Protein AF-A0A2D8FL58-F1 (afdb_monomer_lite)

pLDDT: mean 89.0, std 12.38, range [62.91, 98.69]

Secondary structure (DSSP, 8-state):
-HHHHHHHTS--EEEEE-SSEEEEEETTTEEEEEEE-----

Radius of gyration: 14.12 Å; chains: 1; bounding box: 26×28×37 Å

Foldseek 3Di:
DVVVVVVVPDFDWDWDQDQFWIWIQTVPPGTPDTGGNDDDD

Structure (mmCIF, N/CA/C/O backbone):
data_AF-A0A2D8FL58-F1
#
_entry.id   AF-A0A2D8FL58-F1
#
loop_
_atom_site.group_PDB
_atom_site.id
_atom_site.type_symbol
_atom_site.label_atom_id
_atom_site.label_alt_id
_atom_site.label_comp_id
_atom_site.label_asym_id
_atom_site.label_entity_id
_atom_site.label_seq_id
_atom_site.pdbx_PDB_ins_code
_atom_site.Cartn_x
_atom_site.Cartn_y
_atom_site.Cartn_z
_atom_site.occupancy
_atom_site.B_iso_or_equiv
_atom_site.auth_seq_id
_atom_site.auth_comp_id
_atom_site.auth_asym_id
_atom_site.auth_atom_id
_atom_site.pdbx_PDB_model_num
ATOM 1 N N . MET A 1 1 ? -16.396 23.995 15.843 1.00 62.91 1 MET A N 1
ATOM 2 C CA . MET A 1 1 ? -17.522 23.033 15.822 1.00 62.91 1 MET A CA 1
ATOM 3 C C . MET A 1 1 ? -17.568 22.206 14.529 1.00 62.91 1 MET A C 1
ATOM 5 O O . MET A 1 1 ? -17.491 20.991 14.616 1.00 62.91 1 MET A O 1
ATOM 9 N N . PHE A 1 2 ? -17.547 22.821 13.338 1.00 71.06 2 PHE A N 1
ATOM 10 C CA . PHE A 1 2 ? -17.624 22.119 12.037 1.00 71.06 2 PHE A CA 1
ATOM 11 C C . PHE A 1 2 ? -16.479 21.140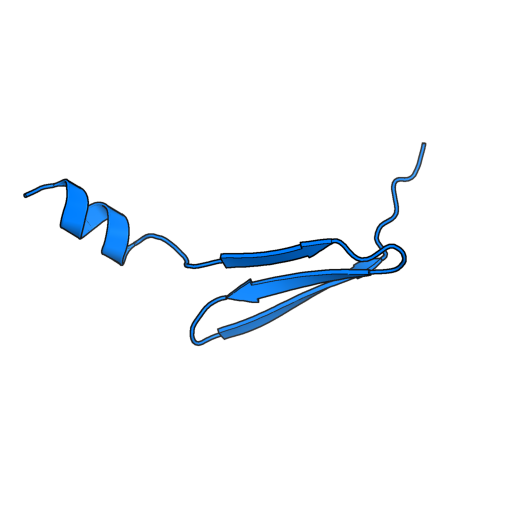 11.695 1.00 71.06 2 PHE A C 1
ATOM 13 O O . PHE A 1 2 ? -16.704 20.162 10.986 1.00 71.06 2 PHE A O 1
ATOM 20 N N . LYS A 1 3 ? -15.259 21.346 12.214 1.00 67.25 3 LYS A N 1
ATOM 21 C CA . LYS A 1 3 ? -14.114 20.453 11.936 1.00 67.25 3 LYS A CA 1
ATOM 22 C C . LYS A 1 3 ? -14.307 19.019 12.463 1.00 67.25 3 LYS A C 1
ATOM 24 O O . LYS A 1 3 ? -13.852 18.084 11.818 1.00 67.25 3 LYS A O 1
ATOM 29 N N . LYS A 1 4 ? -15.015 18.836 13.588 1.00 67.12 4 LYS A N 1
ATOM 30 C CA . LYS A 1 4 ? -15.268 17.504 14.174 1.00 67.12 4 LYS A CA 1
ATOM 31 C C . LYS A 1 4 ? -16.222 16.660 13.326 1.00 67.12 4 LYS A C 1
ATOM 33 O O . LYS A 1 4 ? -16.021 15.461 13.210 1.00 67.12 4 LYS A O 1
ATOM 38 N N . ILE A 1 5 ? -17.212 17.297 12.699 1.00 74.00 5 ILE A N 1
ATOM 39 C CA . ILE A 1 5 ? -18.171 16.612 11.825 1.00 74.00 5 ILE A CA 1
ATOM 40 C C . ILE A 1 5 ? -17.458 16.105 10.564 1.00 74.00 5 ILE A C 1
ATOM 42 O O . ILE A 1 5 ? -17.643 14.957 10.187 1.00 74.00 5 ILE A O 1
ATOM 46 N N . ARG A 1 6 ? -16.559 16.903 9.963 1.00 69.94 6 ARG A N 1
ATOM 47 C CA . ARG A 1 6 ? -15.762 16.454 8.803 1.00 69.94 6 ARG A CA 1
ATOM 48 C C . ARG A 1 6 ? -14.851 15.262 9.109 1.00 69.94 6 ARG A C 1
ATOM 50 O O . ARG A 1 6 ? -14.706 14.409 8.248 1.00 69.94 6 ARG A O 1
ATOM 57 N N . GLY A 1 7 ? -14.259 15.199 10.303 1.00 67.12 7 GLY A N 1
ATOM 58 C CA . GLY A 1 7 ? -13.412 14.068 10.702 1.00 67.12 7 GLY A CA 1
ATOM 59 C C . GLY A 1 7 ? -14.183 12.753 10.845 1.00 67.12 7 GLY A C 1
ATOM 60 O O . GLY A 1 7 ? -13.646 11.703 10.533 1.00 67.12 7 GLY A O 1
ATOM 61 N N . MET A 1 8 ? -15.457 12.809 11.240 1.00 67.00 8 MET A N 1
ATOM 62 C CA . MET A 1 8 ? -16.302 11.619 11.415 1.00 67.00 8 MET A CA 1
ATOM 63 C C . MET A 1 8 ? -16.722 10.971 10.082 1.00 67.00 8 MET A C 1
ATOM 65 O O . MET A 1 8 ? -16.998 9.779 10.043 1.00 67.00 8 MET A O 1
ATOM 69 N N . PHE A 1 9 ? -16.742 11.748 8.992 1.00 69.75 9 PHE A N 1
ATOM 70 C CA . PHE A 1 9 ? -16.989 11.263 7.625 1.00 69.75 9 PHE A CA 1
ATOM 71 C C . PHE A 1 9 ? -15.698 11.074 6.811 1.00 69.75 9 PHE A C 1
ATOM 73 O O . PHE A 1 9 ? -15.757 10.763 5.623 1.00 69.75 9 PHE A O 1
ATOM 80 N N . SER A 1 10 ? -14.533 11.290 7.427 1.00 70.56 10 SER A N 1
ATOM 81 C CA . SER A 1 10 ? -13.239 11.009 6.813 1.00 70.56 10 SER A CA 1
ATOM 82 C C . SER A 1 10 ? -12.980 9.509 6.891 1.00 70.56 10 SER A C 1
ATOM 84 O O . SER A 1 10 ? -12.988 8.936 7.976 1.00 70.56 10 SER A O 1
ATOM 86 N N . SER A 1 11 ? -12.748 8.858 5.754 1.00 75.31 11 SER A N 1
ATOM 87 C CA . SER A 1 11 ? -12.222 7.495 5.745 1.00 75.31 11 SER A CA 1
ATOM 88 C C . SER A 1 11 ? -10.741 7.538 6.098 1.00 75.31 11 SER A C 1
ATOM 90 O O . SER A 1 11 ? -9.927 7.999 5.298 1.00 75.31 11 SER A O 1
ATOM 92 N N . ASP A 1 12 ? -10.404 7.066 7.296 1.00 86.50 12 ASP A N 1
ATOM 93 C CA . ASP A 1 12 ? -9.018 6.864 7.703 1.00 86.50 12 ASP A CA 1
ATOM 94 C C . ASP A 1 12 ? -8.382 5.785 6.821 1.00 86.50 12 ASP A C 1
ATOM 96 O O . ASP A 1 12 ? -8.785 4.618 6.849 1.00 86.50 12 ASP A O 1
ATOM 100 N N . LEU A 1 13 ? -7.403 6.214 6.025 1.00 93.44 13 LEU A N 1
ATOM 101 C CA . LEU A 1 13 ? -6.702 5.419 5.026 1.00 93.44 13 LEU A CA 1
ATOM 102 C C . LEU A 1 13 ? -5.226 5.300 5.397 1.00 93.44 13 LEU A C 1
ATOM 104 O O . LEU A 1 13 ? -4.593 6.273 5.805 1.00 93.44 13 LEU A O 1
ATOM 108 N N . SER A 1 14 ? -4.667 4.111 5.213 1.00 95.56 14 SER A N 1
ATOM 109 C CA . SER A 1 14 ? -3.223 3.875 5.190 1.00 95.56 14 SER A CA 1
ATOM 110 C C . SER A 1 14 ? -2.862 3.265 3.844 1.00 95.56 14 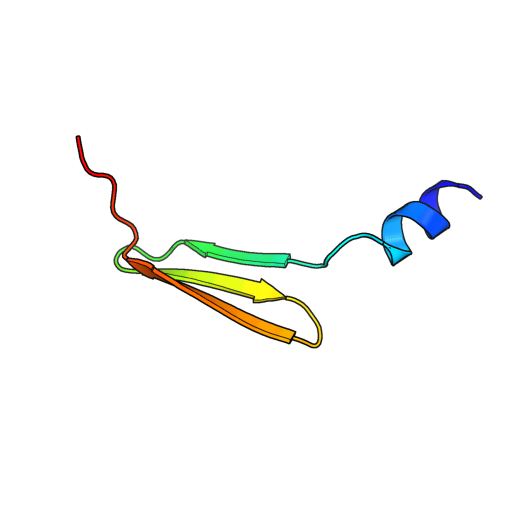SER A C 1
ATOM 112 O O . SER A 1 14 ? -3.567 2.376 3.370 1.00 95.56 14 SER A O 1
ATOM 114 N N . ILE A 1 15 ? -1.802 3.773 3.218 1.00 97.75 15 ILE A N 1
ATOM 115 C CA . ILE A 1 15 ? -1.342 3.328 1.902 1.00 97.75 15 ILE A CA 1
ATOM 116 C C . ILE A 1 15 ? 0.084 2.816 2.061 1.00 97.75 15 ILE A C 1
ATOM 118 O O . ILE A 1 15 ? 0.942 3.549 2.555 1.00 97.75 15 ILE A O 1
ATOM 122 N N . ASP A 1 16 ? 0.312 1.578 1.642 1.00 98.06 16 ASP A N 1
ATOM 123 C CA . ASP A 1 16 ? 1.643 1.002 1.495 1.00 98.06 16 ASP A CA 1
ATOM 124 C C . ASP A 1 16 ? 2.025 1.029 0.014 1.00 98.06 16 ASP A C 1
ATOM 126 O O . ASP A 1 16 ? 1.314 0.480 -0.828 1.00 98.06 16 ASP A O 1
ATOM 130 N N . LEU A 1 17 ? 3.122 1.716 -0.300 1.00 98.06 17 LEU A N 1
ATOM 131 C CA . LEU A 1 17 ? 3.638 1.884 -1.657 1.00 98.06 17 LEU A CA 1
ATOM 132 C C . LEU A 1 17 ? 4.875 1.005 -1.829 1.00 98.06 17 LEU A C 1
ATOM 134 O O . LEU A 1 17 ? 6.012 1.484 -1.842 1.00 98.06 17 LEU A O 1
ATOM 138 N N . GLY A 1 18 ? 4.634 -0.297 -1.942 1.00 97.25 18 GLY A N 1
ATOM 139 C CA . GLY A 1 18 ? 5.666 -1.282 -2.211 1.00 97.25 18 GLY A CA 1
ATOM 140 C C . GLY A 1 18 ? 6.157 -1.227 -3.658 1.00 97.25 18 GLY A C 1
ATOM 141 O O . GLY A 1 18 ? 5.475 -0.756 -4.570 1.00 97.25 18 GLY A O 1
ATOM 142 N N . THR A 1 19 ? 7.356 -1.765 -3.882 1.00 98.19 19 THR A N 1
ATOM 143 C CA . THR A 1 19 ? 7.963 -1.853 -5.220 1.00 98.19 19 THR A CA 1
ATOM 144 C C . THR A 1 19 ? 7.186 -2.768 -6.169 1.00 98.19 19 THR A C 1
ATOM 146 O O . THR A 1 19 ? 7.180 -2.518 -7.368 1.00 98.19 19 THR A O 1
ATOM 149 N N . ALA A 1 20 ? 6.541 -3.815 -5.643 1.00 97.69 20 ALA A N 1
ATOM 150 C CA . ALA A 1 20 ? 5.762 -4.781 -6.420 1.00 97.69 20 ALA A CA 1
ATOM 151 C C . ALA A 1 20 ? 4.249 -4.556 -6.311 1.00 97.69 20 ALA A C 1
ATOM 153 O O . ALA A 1 20 ? 3.553 -4.662 -7.316 1.00 97.69 20 ALA A O 1
ATOM 154 N N . ASN A 1 21 ? 3.754 -4.213 -5.119 1.00 98.56 21 ASN A N 1
ATOM 155 C CA . ASN A 1 21 ? 2.331 -4.061 -4.825 1.00 98.56 21 ASN A CA 1
ATOM 156 C C . ASN A 1 21 ? 2.065 -2.752 -4.084 1.00 98.56 21 ASN A C 1
ATOM 158 O O . ASN A 1 21 ? 2.876 -2.312 -3.266 1.00 98.56 21 ASN A O 1
ATOM 162 N N . THR A 1 22 ? 0.904 -2.168 -4.351 1.00 98.69 22 THR A N 1
ATOM 163 C CA . THR A 1 22 ? 0.315 -1.090 -3.570 1.00 98.69 22 THR A CA 1
ATOM 164 C C . THR A 1 22 ? -0.844 -1.666 -2.778 1.00 98.69 22 THR A C 1
ATOM 166 O O . THR A 1 22 ? -1.732 -2.296 -3.351 1.00 98.69 22 THR A O 1
ATOM 169 N N . LEU A 1 23 ? -0.849 -1.435 -1.466 1.00 98.62 23 LEU A N 1
ATOM 170 C CA . LEU A 1 23 ? -1.931 -1.861 -0.589 1.00 98.62 23 LEU A CA 1
ATOM 171 C C . LEU A 1 23 ? -2.632 -0.646 0.012 1.00 98.62 23 LEU A C 1
ATOM 173 O O . LEU A 1 23 ? -1.992 0.335 0.394 1.00 98.62 23 LEU A O 1
ATOM 177 N N . ILE A 1 2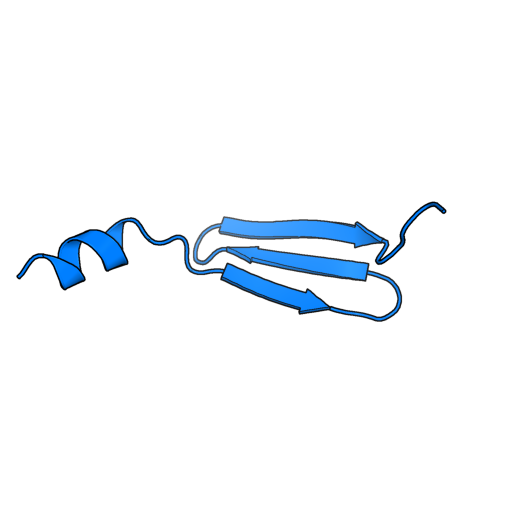4 ? -3.955 -0.724 0.147 1.00 98.06 24 ILE A N 1
ATOM 178 C CA . ILE A 1 24 ? -4.745 0.272 0.878 1.00 98.06 24 ILE A CA 1
ATOM 179 C C . ILE A 1 24 ? -5.487 -0.413 2.014 1.00 98.06 24 ILE A C 1
ATOM 181 O O . ILE A 1 24 ? -6.263 -1.341 1.794 1.00 98.06 24 ILE A O 1
ATOM 185 N N . TYR A 1 25 ? -5.299 0.099 3.225 1.00 97.31 25 TYR A N 1
ATOM 186 C CA . TYR A 1 25 ? -6.051 -0.282 4.411 1.00 97.31 25 TYR A CA 1
ATOM 187 C C . TYR A 1 25 ? -7.028 0.827 4.799 1.00 97.31 25 TYR A C 1
ATOM 189 O O . TYR A 1 25 ? -6.669 2.007 4.837 1.00 97.31 25 TYR A O 1
ATOM 197 N N . VAL A 1 26 ? -8.254 0.440 5.144 1.00 95.31 26 VAL A N 1
ATOM 198 C CA . VAL A 1 26 ? -9.257 1.323 5.743 1.00 95.31 26 VAL A CA 1
ATOM 199 C C . VAL A 1 26 ? -9.543 0.849 7.160 1.00 95.31 26 VAL A C 1
ATOM 201 O O . VAL A 1 26 ? -9.844 -0.330 7.378 1.00 95.31 26 VAL A O 1
ATOM 204 N N . ARG A 1 27 ? -9.491 1.781 8.121 1.00 90.25 27 ARG A N 1
ATOM 205 C CA . ARG A 1 27 ? -9.864 1.502 9.517 1.00 90.25 27 ARG A CA 1
ATOM 206 C C . ARG A 1 27 ? -11.237 0.821 9.562 1.00 90.25 27 ARG A C 1
ATOM 208 O O . ARG A 1 27 ? -12.162 1.246 8.873 1.00 90.25 27 ARG A O 1
ATOM 215 N N . ASP A 1 28 ? -11.332 -0.262 10.329 1.00 91.31 28 ASP A N 1
ATOM 216 C CA . ASP A 1 28 ? -12.541 -1.084 10.516 1.00 91.31 28 ASP A CA 1
ATOM 217 C C . ASP A 1 28 ? -13.052 -1.822 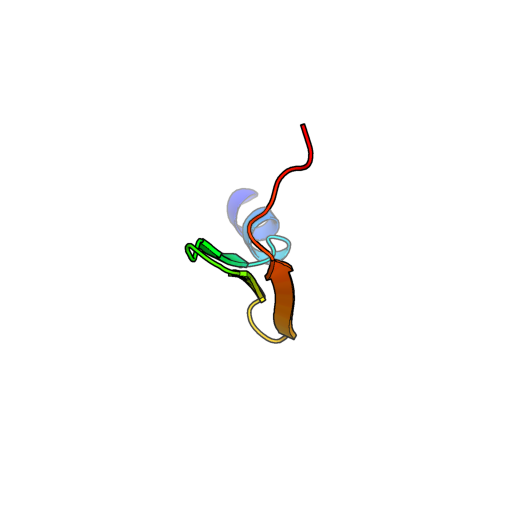9.262 1.00 91.31 28 ASP A C 1
ATOM 219 O O . ASP A 1 28 ? -14.087 -2.486 9.314 1.00 91.31 28 ASP A O 1
ATOM 223 N N . ARG A 1 29 ? -12.326 -1.758 8.136 1.00 93.44 29 ARG A N 1
ATOM 224 C CA . ARG A 1 29 ? -12.631 -2.523 6.913 1.00 93.44 29 ARG A CA 1
ATOM 225 C C . ARG A 1 29 ? -11.508 -3.452 6.462 1.00 93.44 29 ARG A C 1
ATOM 227 O O . ARG A 1 29 ? -11.782 -4.378 5.708 1.00 93.44 29 ARG A O 1
ATOM 234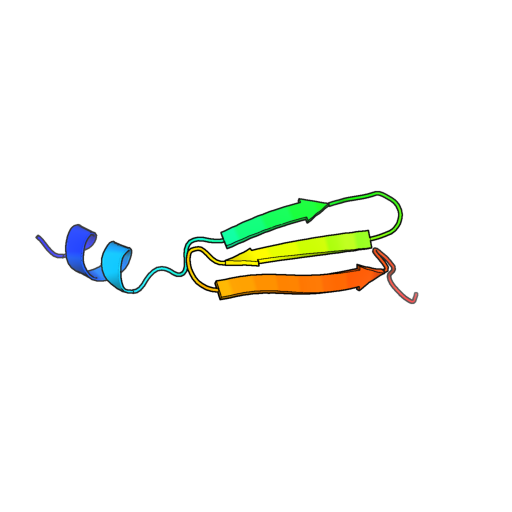 N N . GLY A 1 30 ? -10.280 -3.258 6.940 1.00 95.75 30 GLY A N 1
ATOM 235 C CA . GLY A 1 30 ? -9.151 -4.097 6.541 1.00 95.75 30 GLY A CA 1
ATOM 236 C C . GLY A 1 30 ? -8.473 -3.605 5.262 1.00 95.75 30 GLY A C 1
ATOM 237 O O . GLY A 1 30 ? -8.595 -2.434 4.898 1.00 95.75 30 GLY A O 1
ATOM 238 N N . ILE A 1 31 ? -7.738 -4.501 4.598 1.00 97.69 31 ILE A N 1
ATOM 239 C CA . ILE A 1 31 ? -7.139 -4.248 3.281 1.00 97.69 31 ILE A CA 1
ATOM 240 C C . ILE A 1 31 ? -8.268 -4.229 2.247 1.00 97.69 31 ILE A C 1
ATOM 242 O O . ILE A 1 31 ? -8.996 -5.207 2.100 1.00 97.69 31 ILE A O 1
ATOM 246 N N . VAL A 1 32 ? -8.426 -3.102 1.559 1.00 97.56 32 VAL A N 1
ATOM 247 C CA . VAL A 1 32 ? -9.466 -2.878 0.542 1.00 97.56 32 VAL A CA 1
ATOM 248 C C . VAL A 1 32 ? -8.906 -2.820 -0.880 1.00 97.56 32 VAL A C 1
ATOM 250 O O . VAL A 1 32 ? -9.682 -2.833 -1.830 1.00 97.56 32 VAL A O 1
ATOM 253 N N . LEU A 1 33 ? -7.581 -2.742 -1.027 1.00 98.25 33 LEU A N 1
ATOM 254 C CA . LEU A 1 33 ? -6.870 -2.806 -2.303 1.00 98.25 33 LEU A CA 1
ATOM 255 C C . LEU A 1 33 ? -5.533 -3.518 -2.085 1.00 98.25 33 LEU A C 1
ATOM 257 O O . LEU A 1 33 ? -4.844 -3.215 -1.111 1.00 98.25 33 LEU A O 1
ATOM 261 N N . ASP A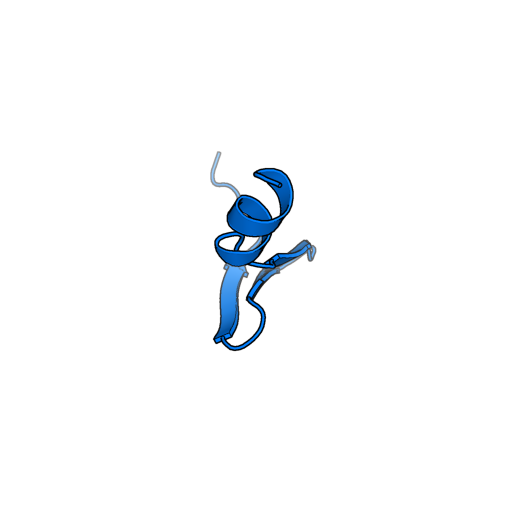 1 34 ? -5.199 -4.433 -2.990 1.00 98.44 34 ASP A N 1
ATOM 262 C CA . ASP A 1 34 ? -3.892 -5.081 -3.139 1.00 98.44 34 ASP A CA 1
ATOM 263 C C . ASP A 1 34 ? -3.674 -5.311 -4.639 1.00 98.44 34 ASP A C 1
ATOM 265 O O . ASP A 1 34 ? -4.207 -6.255 -5.219 1.00 98.44 34 ASP A O 1
ATOM 269 N N . GLU A 1 35 ? -2.984 -4.372 -5.282 1.00 98.69 35 GLU A N 1
ATOM 270 C CA . GLU A 1 35 ? -2.788 -4.338 -6.735 1.00 98.69 35 GLU A CA 1
ATOM 271 C C . GLU A 1 35 ? -1.298 -4.180 -7.060 1.00 98.69 35 GLU A C 1
ATOM 273 O O . GLU A 1 35 ? -0.568 -3.556 -6.283 1.00 98.69 35 GLU A O 1
ATOM 278 N N . PRO A 1 36 ? -0.817 -4.672 -8.216 1.00 98.50 36 PRO A N 1
ATOM 279 C CA . PRO A 1 36 ? 0.550 -4.422 -8.655 1.00 98.50 36 PRO A CA 1
ATOM 280 C C . PRO A 1 36 ? 0.866 -2.921 -8.778 1.00 98.50 36 PRO A C 1
ATOM 282 O O . PRO A 1 36 ? 0.109 -2.157 -9.377 1.00 98.50 36 PRO A O 1
ATOM 285 N N . SER A 1 37 ? 2.031 -2.504 -8.280 1.00 98.56 37 SER A N 1
ATOM 286 C CA . SER A 1 37 ? 2.561 -1.137 -8.401 1.00 98.56 37 SER A CA 1
ATOM 287 C C . SER A 1 37 ? 3.113 -0.878 -9.809 1.00 98.56 37 SER A C 1
ATOM 289 O O . SER A 1 37 ? 4.318 -0.722 -10.003 1.00 98.56 37 SER A O 1
ATOM 291 N N . VAL A 1 38 ? 2.239 -0.869 -10.818 1.00 97.69 38 VAL A N 1
ATOM 292 C CA . VAL A 1 38 ? 2.614 -0.789 -12.238 1.00 97.69 38 VAL A CA 1
ATOM 293 C C . VAL A 1 38 ? 1.809 0.292 -12.958 1.00 97.69 38 VAL A C 1
ATOM 295 O O . VAL A 1 38 ? 0.633 0.507 -12.683 1.00 97.69 38 VAL A O 1
ATOM 298 N N . VAL A 1 39 ? 2.444 0.950 -13.929 1.00 97.19 39 VAL A N 1
ATOM 299 C CA . VAL A 1 39 ? 1.792 1.842 -14.894 1.00 97.19 39 VAL A CA 1
ATOM 300 C C . VAL A 1 39 ? 2.119 1.342 -16.298 1.00 97.19 39 VAL A C 1
ATOM 302 O O . VAL A 1 39 ? 3.288 1.134 -16.618 1.00 97.19 39 VAL A O 1
ATOM 305 N N . ALA A 1 40 ? 1.098 1.146 -17.133 1.00 96.50 40 ALA A N 1
ATOM 306 C CA . ALA A 1 40 ? 1.287 0.904 -18.560 1.00 96.50 40 ALA A CA 1
ATOM 307 C C . ALA A 1 40 ? 1.533 2.244 -19.271 1.00 96.50 40 ALA A C 1
ATOM 309 O O . ALA A 1 40 ? 0.750 3.180 -19.090 1.00 96.50 40 ALA A O 1
ATOM 310 N N . ILE A 1 41 ? 2.623 2.326 -20.037 1.00 88.31 41 ILE A N 1
ATOM 311 C CA . ILE A 1 41 ? 3.058 3.522 -20.778 1.00 88.31 41 ILE A CA 1
ATOM 312 C C . ILE A 1 41 ? 2.862 3.366 -22.282 1.00 88.31 41 ILE A C 1
ATOM 314 O O . ILE A 1 41 ? 2.989 2.221 -22.775 1.00 88.31 41 ILE A O 1
#

Sequence (41 aa):
MFKKIRGMFSSDLSIDLGTANTLIYVRDRGIVLDEPSVVAI